Protein AF-A0A925CIR2-F1 (afdb_monomer)

Solvent-accessible surface area (backbone atoms only — not comparable to full-atom values): 9873 Å² total; per-residue (Å²): 139,84,82,90,82,82,85,79,84,85,83,82,87,89,81,87,77,73,76,88,74,79,86,68,76,83,80,72,88,74,88,78,89,90,84,86,93,78,86,87,79,88,75,87,82,81,83,78,72,82,74,70,81,71,71,76,54,55,71,63,44,72,45,50,30,36,25,73,40,73,57,94,49,38,38,35,26,36,35,87,89,71,47,79,42,82,40,44,54,52,96,78,33,44,73,46,80,91,85,54,64,73,38,49,31,38,32,34,23,41,64,82,56,44,34,49,31,40,31,44,38,74,62,50,55,55,52,53,54,53,53,57,51,51,53,51,52,50,53,52,55,53,52,56,56,59,62,62,70,77,72,124

Nearest PDB structures (foldseek):
  4a2i-assembly1_V  TM=7.190E-01  e=9.402E-04  Salmonella enterica subsp. enterica serovar Typhimurium
  2rcn-assembly1_A  TM=7.190E-01  e=4.151E-03  Salmonella enterica subsp. enterica serovar Typhimurium str. LT2
  8rw1-assembly1_i  TM=5.717E-01  e=2.864E-03  Saccharomyces cerevisiae S288C
  8pj6-assembly1_q  TM=4.359E-01  e=6.017E-03  Homo sapiens
  7zag-assembly1_6  TM=5.089E-01  e=2.074E-02  Pyrococcus abyssi GE5

Secondary structure (DSSP, 8-state):
----------------------------------------------------------TT-EEEEEEEEEETTEEEEEETTS-EEEEE--TT-EEES---TT-EEEEEE-TT-BEEEEEEHHHHHHHHHHHHHHHHHHHHHHHHHHHTTS--

Foldseek 3Di:
DDDDDDDDDDDDDDDPPPDDDPPPDPPPDDDDDDDDDDDDDDDDDDPPPPPPVPPQPAAWDKFKFFFQADDPQWTFGQGPVRDTDIAGEDPQEAEDDDDGGGFIKIFTAGSVSHTNYIYGPVVVVVVVVVVVVVVVVVVVVVVVVVVVVVPD

pLDDT: mean 70.32, std 19.87, range [36.19, 96.25]

Mean predicted aligned error: 19.36 Å

Radius of gyration: 30.4 Å; Cα contacts (8 Å, |Δi|>4): 156; chains: 1; bounding box: 87×79×52 Å

Sequence (152 aa):
MVPISKIVGLMSCGLLLWLDLSHTTVNAAQASHPASPADPAERKGGQVGAHGAREKLKVGHRIEGEVLRVDGKEYFVMGKDGQEILLHSDPTTRKVGSISQGDRIVATVNDQNHMRSIRLADMADMSDRQNEQIDRAMEFAIETRKTGAMGQ

Structure (mmCIF, N/CA/C/O backbone):
data_AF-A0A925CIR2-F1
#
_entry.id   AF-A0A925CIR2-F1
#
loop_
_atom_site.group_PDB
_atom_site.id
_atom_site.type_symbol
_atom_site.label_atom_id
_atom_site.label_alt_id
_atom_site.label_comp_id
_atom_site.label_asym_id
_atom_site.label_entity_id
_atom_site.label_seq_id
_atom_site.pdbx_PDB_ins_code
_atom_site.Cartn_x
_atom_site.Cartn_y
_atom_site.Cartn_z
_atom_site.occupancy
_atom_site.B_iso_or_equiv
_atom_site.auth_seq_id
_atom_site.auth_comp_id
_atom_site.auth_asym_id
_atom_site.auth_atom_id
_atom_site.pdbx_PDB_model_num
ATOM 1 N N . MET A 1 1 ? -35.790 -8.854 38.846 1.00 44.78 1 MET A N 1
ATOM 2 C CA . MET A 1 1 ? -34.452 -8.752 39.470 1.00 44.78 1 MET A CA 1
ATOM 3 C C . MET A 1 1 ? -33.517 -8.149 38.436 1.00 44.78 1 MET A C 1
ATOM 5 O O . MET A 1 1 ? -33.444 -8.680 37.339 1.00 44.78 1 MET A O 1
ATOM 9 N N . VAL A 1 2 ? -32.922 -6.997 38.744 1.00 44.44 2 VAL A N 1
ATOM 10 C CA . VAL A 1 2 ? -31.935 -6.283 37.907 1.00 44.44 2 VAL A CA 1
ATOM 11 C C . VAL A 1 2 ? -30.537 -6.526 38.492 1.00 44.44 2 VAL A C 1
ATOM 13 O O . VAL A 1 2 ? -30.447 -6.878 39.670 1.00 44.44 2 VAL A O 1
ATOM 16 N N . PRO A 1 3 ? -29.466 -6.350 37.702 1.00 58.75 3 PRO A N 1
ATOM 17 C CA . PRO A 1 3 ? -28.685 -5.103 37.821 1.00 58.75 3 PRO A CA 1
ATOM 18 C C . PRO A 1 3 ? -28.282 -4.570 36.426 1.00 58.75 3 PRO A C 1
ATOM 20 O O . PRO A 1 3 ? -27.868 -5.328 35.563 1.00 58.75 3 PRO A O 1
ATOM 23 N N . ILE A 1 4 ? -28.576 -3.330 36.022 1.00 57.41 4 ILE A N 1
ATOM 24 C CA . ILE A 1 4 ? -27.889 -2.059 36.327 1.00 57.41 4 ILE A CA 1
ATOM 25 C C . ILE A 1 4 ? -26.387 -2.223 36.600 1.00 57.41 4 ILE A C 1
ATOM 27 O O . ILE A 1 4 ? -25.982 -2.339 37.751 1.00 57.41 4 ILE A O 1
ATOM 31 N N . SER A 1 5 ? -25.574 -2.093 35.547 1.00 51.00 5 SER A N 1
ATOM 32 C CA . SER A 1 5 ? -24.198 -1.597 35.662 1.00 51.00 5 SER A CA 1
ATOM 33 C C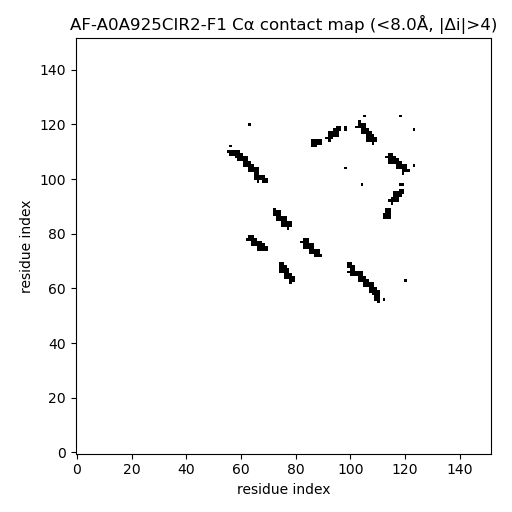 . SER A 1 5 ? -24.085 -0.250 34.955 1.00 51.00 5 SER A C 1
ATOM 35 O O . SER A 1 5 ? -24.225 -0.133 33.740 1.00 51.00 5 SER A O 1
ATOM 37 N N . LYS A 1 6 ? -23.875 0.773 35.783 1.00 45.81 6 LYS A N 1
ATOM 38 C CA . LYS A 1 6 ? -23.496 2.143 35.445 1.00 45.81 6 LYS A CA 1
ATOM 39 C C . LYS A 1 6 ? -22.028 2.146 35.010 1.00 45.81 6 LYS A C 1
ATOM 41 O O . LYS A 1 6 ? -21.188 1.694 35.782 1.00 45.81 6 LYS A O 1
ATOM 46 N N . ILE A 1 7 ? -21.705 2.722 33.854 1.00 59.75 7 ILE A N 1
ATOM 47 C CA . ILE A 1 7 ? -20.344 3.201 33.584 1.00 59.75 7 ILE A CA 1
ATOM 48 C C . ILE A 1 7 ? -20.374 4.715 33.759 1.00 59.75 7 ILE A C 1
ATOM 50 O O . ILE A 1 7 ? -20.953 5.459 32.972 1.00 59.75 7 ILE A O 1
ATOM 54 N N . VAL A 1 8 ? -19.817 5.122 34.893 1.00 56.75 8 VAL A N 1
ATOM 55 C CA . VAL A 1 8 ? -19.512 6.494 35.274 1.00 56.75 8 VAL A CA 1
ATOM 56 C C . VAL A 1 8 ? -18.205 6.892 34.594 1.00 56.75 8 VAL A C 1
ATOM 58 O O . VAL A 1 8 ? -17.203 6.212 34.766 1.00 56.75 8 VAL A O 1
ATOM 61 N N . GLY A 1 9 ? -18.250 8.017 33.877 1.00 53.59 9 GLY A N 1
ATOM 62 C CA . GLY A 1 9 ? -17.197 9.032 33.833 1.00 53.59 9 GLY A CA 1
ATOM 63 C C . GLY A 1 9 ? -15.875 8.677 33.155 1.00 53.59 9 GLY A C 1
ATOM 64 O O . GLY A 1 9 ? -15.031 8.021 33.750 1.00 53.59 9 GLY A O 1
ATOM 65 N N . LEU A 1 10 ? -15.622 9.293 31.997 1.00 55.84 10 LEU A N 1
ATOM 66 C CA . LEU A 1 10 ? -14.266 9.660 31.590 1.00 55.84 10 LEU A CA 1
ATOM 67 C C . LEU A 1 10 ? -14.275 10.969 30.786 1.00 55.84 10 LEU A C 1
ATOM 69 O O . LEU A 1 10 ? -14.810 11.055 29.688 1.00 55.84 10 LEU A O 1
ATOM 73 N N . MET A 1 11 ? -13.640 11.960 31.413 1.00 55.81 11 MET A N 1
ATOM 74 C CA . MET A 1 11 ? -12.827 13.023 30.817 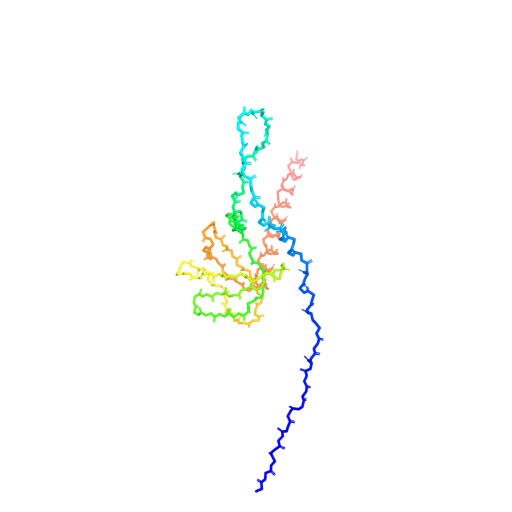1.00 55.81 11 MET A CA 1
ATOM 75 C C . MET A 1 11 ? -13.511 14.101 29.973 1.00 55.81 11 MET A C 1
ATOM 77 O O . MET A 1 11 ? -13.376 14.201 28.759 1.00 55.81 11 MET A O 1
ATOM 81 N N . SER A 1 12 ? -14.140 15.008 30.720 1.00 58.19 12 SER A N 1
ATOM 82 C CA . SER A 1 12 ? -14.179 16.439 30.423 1.00 58.19 12 SER A CA 1
ATOM 83 C C . SER A 1 12 ? -12.769 17.055 30.389 1.00 58.19 12 SER A C 1
ATOM 85 O O . SER A 1 12 ? -11.912 16.679 31.182 1.00 58.19 12 SER A O 1
ATOM 87 N N . CYS A 1 13 ? -12.634 18.108 29.577 1.00 51.97 13 CYS A N 1
ATOM 88 C CA . CYS A 1 13 ? -11.611 19.162 29.590 1.00 51.97 13 CYS A CA 1
ATOM 89 C C . CYS A 1 13 ? -10.209 18.858 29.043 1.00 51.97 13 CYS A C 1
ATOM 91 O O . CYS A 1 13 ? -9.346 18.324 29.731 1.00 51.97 13 CYS A O 1
ATOM 93 N N . GLY A 1 14 ? -9.937 19.454 27.878 1.00 56.97 14 GLY A N 1
ATOM 94 C CA . GLY A 1 14 ? -8.632 20.051 27.606 1.00 56.97 14 GLY A CA 1
ATOM 95 C C . GLY A 1 14 ? -8.233 20.022 26.141 1.00 56.97 14 GLY A C 1
ATOM 96 O O . GLY A 1 14 ? -7.484 19.134 25.777 1.00 56.97 14 GLY A O 1
ATOM 97 N N . LEU A 1 15 ? -8.723 20.980 25.337 1.00 54.19 15 LEU A N 1
ATOM 98 C CA . LEU A 1 15 ? -8.030 21.613 24.190 1.00 54.19 15 LEU A CA 1
ATOM 99 C C . LEU A 1 15 ? -9.004 22.512 23.391 1.00 54.19 15 LEU A C 1
ATOM 101 O O . LEU A 1 15 ? -9.196 22.355 22.192 1.00 54.19 15 LEU A O 1
ATOM 105 N N . LEU A 1 16 ? -9.605 23.509 24.053 1.00 54.53 16 LEU A N 1
ATOM 106 C CA . LEU A 1 16 ? -10.102 24.714 23.369 1.00 54.53 16 LEU A CA 1
ATOM 107 C C . LEU A 1 16 ? -9.009 25.792 23.397 1.00 54.53 16 LEU A C 1
ATOM 109 O O . LEU A 1 16 ? -9.219 26.909 23.850 1.00 54.53 16 LEU A O 1
ATOM 113 N N . LEU A 1 17 ? -7.821 25.437 22.904 1.00 55.72 17 LEU A N 1
ATOM 114 C CA . LEU A 1 17 ? -6.856 26.410 22.391 1.00 55.72 17 LEU A CA 1
ATOM 115 C C . LEU A 1 17 ? -7.126 26.589 20.894 1.00 55.72 17 LEU A C 1
ATOM 117 O O . LEU A 1 17 ? -6.258 26.377 20.052 1.00 55.72 17 LEU A O 1
ATOM 121 N N . TRP A 1 18 ? -8.369 26.942 20.562 1.00 44.41 18 TRP A N 1
ATOM 122 C CA . TRP A 1 18 ? -8.634 27.600 19.292 1.00 44.41 18 TRP A CA 1
ATOM 123 C C . TRP A 1 18 ? -8.056 28.996 19.444 1.00 44.41 18 TRP A C 1
ATOM 125 O O . TRP A 1 18 ? -8.622 29.844 20.131 1.00 44.41 18 TRP A O 1
ATOM 135 N N . LEU A 1 19 ? -6.856 29.167 18.895 1.00 51.97 19 LEU A N 1
ATOM 136 C CA . LEU A 1 19 ? -6.202 30.452 18.804 1.00 51.97 19 LEU A CA 1
ATOM 137 C C . LEU A 1 19 ? -7.134 31.438 18.099 1.00 51.97 19 LEU A C 1
ATOM 139 O O . LEU A 1 19 ? -7.393 31.361 16.899 1.00 51.97 19 LEU A O 1
ATOM 143 N N . ASP A 1 20 ? -7.614 32.360 18.917 1.00 54.09 20 ASP A N 1
ATOM 144 C CA . ASP A 1 20 ? -7.799 33.768 18.629 1.00 54.09 20 ASP A CA 1
ATOM 145 C C . ASP A 1 20 ? -6.711 34.279 17.664 1.00 54.09 20 ASP A C 1
ATOM 147 O O . ASP A 1 20 ? -5.578 34.556 18.052 1.00 54.09 20 ASP A O 1
ATOM 151 N N . LEU A 1 21 ? -7.038 34.331 16.370 1.00 56.41 21 LEU A N 1
ATOM 152 C CA . LEU A 1 21 ? -6.379 35.208 15.401 1.00 56.41 21 LEU A CA 1
ATOM 153 C C . LEU A 1 21 ? -7.312 35.507 14.221 1.00 56.41 21 LEU A C 1
ATOM 155 O O . LEU A 1 21 ? -6.965 35.333 13.056 1.00 56.41 21 LEU A O 1
ATOM 159 N N . SER A 1 22 ? -8.524 35.975 14.518 1.00 50.31 22 SER A N 1
ATOM 160 C CA . SER A 1 22 ? -9.322 36.709 13.532 1.00 50.31 22 SER A CA 1
ATOM 161 C C . SER A 1 22 ? -9.122 38.199 13.768 1.00 50.31 22 SER A C 1
ATOM 163 O O . SER A 1 22 ? -9.970 38.882 14.332 1.00 50.31 22 SER A O 1
ATOM 165 N N . HIS A 1 23 ? -7.982 38.717 13.309 1.00 50.03 23 HIS A N 1
ATOM 166 C CA . HIS A 1 23 ? -7.856 40.137 12.999 1.00 50.03 23 HIS A CA 1
ATOM 167 C C . HIS A 1 23 ? -8.720 40.428 11.762 1.00 50.03 23 HIS A C 1
ATOM 169 O O . HIS A 1 23 ? -8.225 40.575 10.645 1.00 50.03 23 HIS A O 1
ATOM 175 N N . THR A 1 24 ? -10.039 40.464 11.945 1.00 45.16 24 THR A N 1
ATOM 176 C CA . THR A 1 24 ? -10.930 41.147 11.013 1.00 45.16 24 THR A CA 1
ATOM 177 C C . THR A 1 24 ? -10.991 42.589 11.465 1.00 45.16 24 THR A C 1
ATOM 179 O O . THR A 1 24 ? -11.612 42.931 12.471 1.00 45.16 24 THR A O 1
ATOM 182 N N . THR A 1 25 ? -10.265 43.413 10.726 1.00 49.28 25 THR A N 1
ATOM 183 C CA . THR A 1 25 ? -10.336 44.863 10.754 1.00 49.28 25 THR A CA 1
ATOM 184 C C . THR A 1 25 ? -11.786 45.330 10.853 1.00 49.28 25 THR A C 1
ATOM 186 O O . THR A 1 25 ? -12.650 44.953 10.060 1.00 49.28 25 THR A O 1
ATOM 189 N N . VAL A 1 26 ? -12.036 46.177 11.846 1.00 47.56 26 VAL A N 1
ATOM 190 C CA . VAL A 1 26 ? -13.242 46.990 11.965 1.00 47.56 26 VAL A CA 1
ATOM 191 C C . VAL A 1 26 ? -13.366 47.871 10.720 1.00 47.56 26 VAL A C 1
ATOM 193 O O . VAL A 1 26 ? -12.776 48.943 10.635 1.00 47.56 26 VAL A O 1
ATOM 196 N N . ASN A 1 27 ? -14.116 47.414 9.718 1.00 51.28 27 ASN A N 1
ATOM 197 C CA . ASN A 1 27 ? -14.552 48.277 8.628 1.00 51.28 27 ASN A CA 1
ATOM 198 C C . ASN A 1 27 ? -15.735 49.105 9.141 1.00 51.28 27 ASN A C 1
ATOM 200 O O 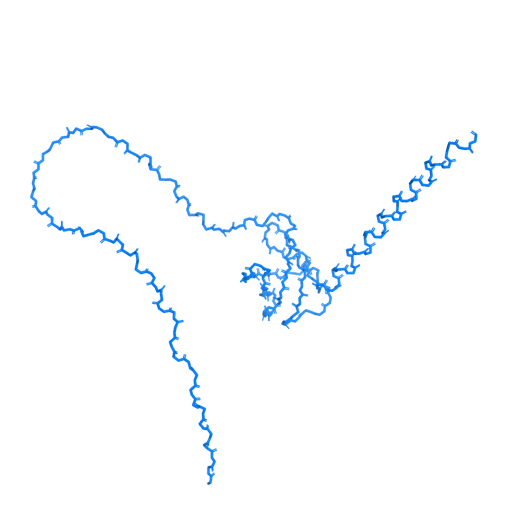. ASN A 1 27 ? -16.899 48.734 8.983 1.00 51.28 27 ASN A O 1
ATOM 204 N N . ALA A 1 28 ? -15.417 50.186 9.853 1.00 50.03 28 ALA A N 1
ATOM 205 C CA . ALA A 1 28 ? -16.387 51.197 10.221 1.00 50.03 28 ALA A CA 1
ATOM 206 C C . ALA A 1 28 ? -16.826 51.921 8.946 1.00 50.03 28 ALA A C 1
ATOM 208 O O . ALA A 1 28 ? -16.030 52.575 8.274 1.00 50.03 28 ALA A O 1
ATOM 209 N N . ALA A 1 29 ? -18.110 51.786 8.629 1.00 48.25 29 ALA A N 1
ATOM 210 C CA . ALA A 1 29 ? -18.790 52.595 7.640 1.00 48.25 29 ALA A CA 1
ATOM 211 C C . ALA A 1 29 ? -18.521 54.084 7.913 1.00 48.25 29 ALA A C 1
ATOM 213 O O . ALA A 1 29 ? -19.042 54.655 8.870 1.00 48.25 29 ALA A O 1
ATOM 214 N N . GLN A 1 30 ? -17.723 54.715 7.055 1.00 42.19 30 GLN A N 1
ATOM 215 C CA . GLN A 1 30 ? -17.645 56.164 6.956 1.00 42.19 30 GLN A CA 1
ATOM 216 C C . GLN A 1 30 ? -18.262 56.591 5.631 1.00 42.19 30 GLN A C 1
ATOM 218 O O . GLN A 1 30 ? -17.688 56.450 4.554 1.00 42.19 30 GLN A O 1
ATOM 223 N N . ALA A 1 31 ? -19.478 57.116 5.740 1.00 43.19 31 ALA A N 1
ATOM 224 C CA . ALA A 1 31 ? -20.049 58.001 4.749 1.00 43.19 31 ALA A CA 1
ATOM 225 C C . ALA A 1 31 ? -19.238 59.308 4.723 1.00 43.19 31 ALA A C 1
ATOM 227 O O . ALA A 1 31 ? -19.015 59.887 5.788 1.00 43.19 31 ALA A O 1
ATOM 228 N N . SER A 1 32 ? -18.836 59.769 3.528 1.00 39.59 32 SER A N 1
ATOM 229 C CA . SER A 1 32 ? -19.006 61.148 3.008 1.00 39.59 32 SER A CA 1
ATOM 230 C C . SER A 1 32 ? -17.944 61.532 1.954 1.00 39.59 32 SER A C 1
ATOM 232 O O . SER A 1 32 ? -16.869 61.966 2.334 1.00 39.59 32 SER A O 1
ATOM 234 N N . HIS A 1 33 ? -18.304 61.433 0.660 1.00 36.19 33 HIS A N 1
ATOM 235 C CA . HIS A 1 33 ? -18.032 62.363 -0.474 1.00 36.19 33 HIS A CA 1
ATOM 236 C C . HIS A 1 33 ? -16.575 62.894 -0.754 1.00 36.19 33 HIS A C 1
ATOM 238 O O . HIS A 1 33 ? -15.643 62.551 -0.046 1.00 36.19 33 HIS A O 1
ATOM 244 N N . PRO A 1 34 ? -16.289 63.594 -1.885 1.00 55.62 34 PRO A N 1
ATOM 245 C CA . PRO A 1 34 ? -15.531 63.038 -3.020 1.00 55.62 34 PRO A CA 1
ATOM 246 C C . PRO A 1 34 ? -14.241 63.839 -3.351 1.00 55.62 34 PRO A C 1
ATOM 248 O O . PRO A 1 34 ? -14.092 64.957 -2.877 1.00 55.62 34 PRO A O 1
ATOM 251 N N . ALA A 1 35 ? -13.340 63.315 -4.202 1.00 36.22 35 ALA A N 1
ATOM 252 C CA . ALA A 1 35 ? -12.621 64.063 -5.264 1.00 36.22 35 ALA A CA 1
ATOM 253 C C . ALA A 1 35 ? -11.297 63.406 -5.720 1.00 36.22 35 ALA A C 1
ATOM 255 O O . ALA A 1 35 ? -10.376 63.232 -4.936 1.00 36.22 35 ALA A O 1
ATOM 256 N N . SER A 1 36 ? -11.217 63.229 -7.043 1.00 38.72 36 SER A N 1
ATOM 257 C CA . SER A 1 36 ? -10.063 63.423 -7.943 1.00 38.72 36 SER A CA 1
A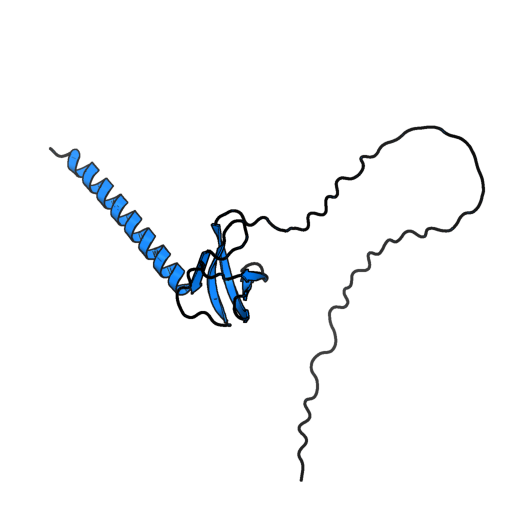TOM 258 C C . SER A 1 36 ? -8.811 62.518 -7.894 1.00 38.72 36 SER A C 1
ATOM 260 O O . SER A 1 36 ? -8.413 62.052 -6.832 1.00 38.72 36 SER A O 1
ATOM 262 N N . PRO A 1 37 ? -8.165 62.276 -9.064 1.00 58.91 37 PRO A N 1
ATOM 263 C CA . PRO A 1 37 ? -7.206 61.196 -9.276 1.00 58.91 37 PRO A CA 1
ATOM 264 C C . PRO A 1 37 ? -5.743 61.662 -9.197 1.00 58.91 37 PRO A C 1
ATOM 266 O O . PRO A 1 37 ? -5.387 62.701 -9.751 1.00 58.91 37 PRO A O 1
ATOM 269 N N . ALA A 1 38 ? -4.882 60.846 -8.589 1.00 39.28 38 ALA A N 1
ATOM 270 C CA . ALA A 1 38 ? -3.441 60.840 -8.836 1.00 39.28 38 ALA A CA 1
ATOM 271 C C . ALA A 1 38 ? -2.833 59.501 -8.374 1.00 39.28 38 ALA A C 1
ATOM 273 O O . ALA A 1 38 ? -2.959 59.120 -7.212 1.00 39.28 38 ALA A O 1
ATOM 274 N N . ASP A 1 39 ? -2.204 58.801 -9.319 1.00 43.53 39 ASP A N 1
ATOM 275 C CA . ASP A 1 39 ? -1.174 57.757 -9.161 1.00 43.53 39 ASP A CA 1
ATOM 276 C C . ASP A 1 39 ? -0.065 58.138 -8.147 1.00 43.53 39 ASP A C 1
ATOM 278 O O . ASP A 1 39 ? 0.023 59.312 -7.778 1.00 43.53 39 ASP A O 1
ATOM 282 N N . PRO A 1 40 ? 0.921 57.270 -7.811 1.00 59.53 40 PRO A N 1
ATOM 283 C CA . PRO A 1 40 ? 1.056 55.811 -7.988 1.00 59.53 40 PRO A CA 1
ATOM 284 C C . PRO A 1 40 ? 1.592 55.111 -6.710 1.00 59.53 40 PRO A C 1
ATOM 286 O O . PRO A 1 40 ? 2.299 55.723 -5.918 1.00 59.53 40 PRO A O 1
ATOM 289 N N . ALA A 1 41 ? 1.386 53.801 -6.539 1.00 40.62 41 ALA A N 1
ATOM 290 C CA . ALA A 1 41 ? 2.373 52.931 -5.873 1.00 40.62 41 ALA A CA 1
ATOM 291 C C . ALA A 1 41 ? 1.936 51.465 -5.888 1.00 40.62 41 ALA A C 1
ATOM 293 O O . ALA A 1 41 ? 0.840 51.118 -5.464 1.00 40.62 41 ALA A O 1
ATOM 294 N N . GLU A 1 42 ? 2.862 50.628 -6.351 1.00 44.44 42 GLU A N 1
ATOM 295 C CA . GLU A 1 42 ? 3.171 49.296 -5.837 1.00 44.44 42 GLU A CA 1
ATOM 296 C C . GLU A 1 42 ? 2.055 48.509 -5.118 1.00 44.44 42 GLU A C 1
ATOM 298 O O . GLU A 1 42 ? 1.678 48.800 -3.987 1.00 44.44 42 GLU A O 1
ATOM 303 N N . ARG A 1 43 ? 1.730 47.331 -5.653 1.00 45.62 43 ARG A N 1
ATOM 304 C CA . ARG A 1 43 ? 2.286 46.066 -5.134 1.00 45.62 43 ARG A CA 1
ATOM 305 C C . ARG A 1 43 ? 1.666 44.886 -5.877 1.00 45.62 43 ARG A C 1
ATOM 307 O O . ARG A 1 43 ? 0.516 44.526 -5.675 1.00 45.62 43 ARG A O 1
ATOM 314 N N . LYS A 1 44 ? 2.495 44.272 -6.723 1.00 51.38 44 LYS A N 1
ATOM 315 C CA . LYS A 1 44 ? 2.701 42.819 -6.837 1.00 51.38 44 LYS A CA 1
ATOM 316 C C . LYS A 1 44 ? 1.482 41.954 -6.447 1.00 51.38 44 LYS A C 1
ATOM 318 O O . LYS A 1 44 ? 1.503 41.276 -5.423 1.00 51.38 44 LYS A O 1
ATOM 323 N N . GLY A 1 45 ? 0.449 41.948 -7.294 1.00 38.16 45 GLY A N 1
ATOM 324 C CA . GLY A 1 45 ? -0.592 40.915 -7.277 1.00 38.16 45 GLY A CA 1
ATOM 325 C C . GLY A 1 45 ? 0.071 39.558 -7.522 1.00 38.16 45 GLY A C 1
ATOM 326 O O . GLY A 1 45 ? 0.813 39.378 -8.481 1.00 38.16 45 GLY A O 1
ATOM 327 N N . GLY A 1 46 ? -0.012 38.637 -6.571 1.00 46.34 46 GLY A N 1
ATOM 328 C CA . GLY A 1 46 ? -1.135 37.710 -6.548 1.00 46.34 46 GLY A CA 1
ATOM 329 C C . GLY A 1 46 ? -0.782 36.407 -7.267 1.00 46.34 46 GLY A C 1
ATOM 330 O O . GLY A 1 46 ? -1.464 36.011 -8.199 1.00 46.34 46 GLY A O 1
ATOM 331 N N . GLN A 1 47 ? 0.289 35.739 -6.833 1.00 51.12 47 GLN A N 1
ATOM 332 C CA . GLN A 1 47 ? 0.474 34.308 -7.075 1.00 51.12 47 GLN A CA 1
ATOM 333 C C . GLN A 1 47 ? 0.428 33.604 -5.723 1.00 51.12 47 GLN A C 1
ATOM 335 O O . GLN A 1 47 ? 1.447 33.225 -5.160 1.00 51.12 47 GLN A O 1
ATOM 340 N N . VAL A 1 48 ? -0.776 33.469 -5.182 1.00 42.09 48 VAL A N 1
ATOM 341 C CA . VAL A 1 48 ? -1.081 32.398 -4.232 1.00 42.09 48 VAL A CA 1
ATOM 342 C C . VAL A 1 48 ? -1.915 31.402 -5.014 1.00 42.09 48 VAL A C 1
ATOM 344 O O . VAL A 1 48 ? -3.132 31.314 -4.891 1.00 42.09 48 VAL A O 1
ATOM 347 N N . GLY A 1 49 ? -1.227 30.687 -5.909 1.00 39.66 49 GLY A N 1
ATOM 348 C CA . GLY A 1 49 ? -1.700 29.375 -6.298 1.00 39.66 49 GLY A CA 1
ATOM 349 C C . GLY A 1 49 ? -1.806 28.583 -5.007 1.00 39.66 49 GLY A C 1
ATOM 350 O O . GLY A 1 49 ? -0.816 28.439 -4.289 1.00 39.66 49 GLY A O 1
ATOM 351 N N . ALA A 1 50 ? -3.022 28.159 -4.682 1.00 42.03 50 ALA A N 1
ATOM 352 C CA . ALA A 1 50 ? -3.273 27.194 -3.639 1.00 42.03 50 ALA A CA 1
ATOM 353 C C . ALA A 1 50 ? -2.441 25.946 -3.959 1.00 42.03 50 ALA A C 1
ATOM 355 O O . ALA A 1 50 ? -2.869 25.058 -4.694 1.00 42.03 50 ALA A O 1
ATOM 356 N N . HIS A 1 51 ? -1.230 25.893 -3.408 1.00 38.94 51 HIS A N 1
ATOM 357 C CA . HIS A 1 51 ? -0.527 24.655 -3.146 1.00 38.94 51 HIS A CA 1
ATOM 358 C C . HIS A 1 51 ? -1.338 23.939 -2.065 1.00 38.94 51 HIS A C 1
ATOM 360 O O . HIS A 1 51 ? -0.956 23.878 -0.901 1.00 38.94 51 HIS A O 1
ATOM 366 N N . GLY A 1 52 ? -2.485 23.380 -2.464 1.00 40.69 52 GLY A N 1
ATOM 367 C CA . GLY A 1 52 ? -2.882 22.109 -1.899 1.00 40.69 52 GLY A CA 1
ATOM 368 C C . GLY A 1 52 ? -1.664 21.224 -2.093 1.00 40.69 52 GLY A C 1
ATOM 369 O O . GLY A 1 52 ? -1.267 20.967 -3.232 1.00 40.69 52 GLY A O 1
ATOM 370 N N . ALA A 1 53 ? -0.998 20.887 -0.994 1.00 46.34 53 ALA A N 1
ATOM 371 C CA . ALA A 1 53 ? 0.127 19.976 -0.974 1.00 46.34 53 ALA A CA 1
ATOM 372 C C . ALA A 1 53 ? -0.390 18.579 -1.335 1.00 46.34 53 ALA A C 1
ATOM 374 O O . ALA A 1 53 ? -0.425 17.660 -0.530 1.00 46.34 53 ALA A O 1
ATOM 375 N N . ARG A 1 54 ? -0.804 18.408 -2.589 1.00 52.09 54 ARG A N 1
ATOM 376 C CA . ARG A 1 54 ? -0.676 17.141 -3.273 1.00 52.09 54 ARG A CA 1
ATOM 377 C C . ARG A 1 54 ? 0.813 17.036 -3.539 1.00 52.09 54 ARG A C 1
ATOM 379 O O . ARG A 1 54 ? 1.285 17.421 -4.610 1.00 52.09 54 ARG A O 1
ATOM 386 N N . GLU A 1 55 ? 1.557 16.637 -2.506 1.00 50.72 55 GLU A N 1
ATOM 387 C CA . GLU A 1 55 ? 2.925 16.179 -2.676 1.00 50.72 55 GLU A CA 1
ATOM 388 C C . GLU A 1 55 ? 2.878 15.189 -3.833 1.00 50.72 55 GLU A C 1
ATOM 390 O O . GLU A 1 55 ? 2.218 14.149 -3.779 1.00 50.72 55 GLU A O 1
ATOM 395 N N . LYS A 1 56 ? 3.467 15.593 -4.958 1.00 44.72 56 LYS A N 1
ATOM 396 C CA . LYS A 1 56 ? 3.705 14.696 -6.073 1.00 44.72 56 LYS A CA 1
ATOM 397 C C . LYS A 1 56 ? 4.671 13.645 -5.538 1.00 44.72 56 LYS A C 1
ATOM 399 O O . LYS A 1 56 ? 5.879 13.876 -5.564 1.00 44.72 56 LYS A O 1
ATOM 404 N N . LEU A 1 57 ? 4.138 12.529 -5.038 1.00 53.97 57 LEU A N 1
ATOM 405 C CA . LEU A 1 57 ? 4.909 11.312 -4.826 1.00 53.97 57 LEU A CA 1
ATOM 406 C C . LEU A 1 57 ? 5.596 11.008 -6.160 1.00 53.97 57 LEU A C 1
ATOM 408 O O . LEU A 1 57 ? 4.942 10.716 -7.161 1.00 53.97 57 LEU A O 1
ATOM 412 N N . LYS A 1 58 ? 6.917 11.185 -6.200 1.00 48.03 58 LYS A N 1
ATOM 413 C CA . LYS A 1 58 ? 7.730 10.872 -7.381 1.00 48.03 58 LYS A CA 1
ATOM 414 C C . LYS A 1 58 ? 7.646 9.363 -7.651 1.00 48.03 58 LYS A C 1
ATOM 416 O O . LYS A 1 58 ? 7.544 8.589 -6.701 1.00 48.03 58 LYS A O 1
ATOM 421 N N . VAL A 1 59 ? 7.744 8.942 -8.910 1.00 42.44 59 VAL A N 1
ATOM 422 C CA . VAL A 1 59 ? 7.869 7.544 -9.362 1.00 42.44 59 VAL A CA 1
ATOM 423 C C . VAL A 1 59 ? 8.587 6.681 -8.311 1.00 42.44 59 VAL A C 1
ATOM 425 O O . VAL A 1 59 ? 9.730 6.972 -7.955 1.00 42.44 59 VAL A O 1
ATOM 428 N N . GLY A 1 60 ? 7.952 5.616 -7.812 1.00 55.19 60 GLY A N 1
ATOM 429 C CA . GLY A 1 60 ? 8.628 4.622 -6.969 1.00 55.19 60 GLY A CA 1
ATOM 430 C C . GLY A 1 60 ? 8.713 4.952 -5.478 1.00 55.19 60 GLY A C 1
ATOM 431 O O . GLY A 1 60 ? 9.578 4.408 -4.793 1.00 55.19 60 GLY A O 1
ATOM 432 N N . HIS A 1 61 ? 7.827 5.800 -4.949 1.00 76.75 61 HIS A N 1
ATOM 433 C CA . HIS A 1 61 ? 7.749 6.018 -3.504 1.00 76.75 61 HIS A CA 1
ATOM 434 C C . HIS A 1 61 ? 7.418 4.707 -2.779 1.00 76.75 61 HIS A C 1
ATOM 436 O O . HIS A 1 61 ? 6.363 4.092 -2.970 1.00 76.75 61 HIS A O 1
ATOM 442 N N . ARG A 1 62 ? 8.375 4.265 -1.958 1.00 87.31 62 ARG A N 1
ATOM 443 C CA . ARG A 1 62 ? 8.203 3.185 -0.992 1.00 87.31 62 ARG A CA 1
ATOM 444 C C . ARG A 1 62 ? 7.493 3.777 0.219 1.00 87.31 62 ARG A C 1
ATOM 446 O O . ARG A 1 62 ? 8.041 4.637 0.899 1.00 87.31 62 ARG A O 1
ATOM 453 N N . ILE A 1 63 ? 6.279 3.316 0.461 1.00 89.00 63 ILE A N 1
ATOM 454 C CA . ILE A 1 63 ? 5.457 3.703 1.598 1.00 89.00 63 ILE A CA 1
ATOM 455 C C . ILE A 1 63 ? 5.583 2.592 2.625 1.00 89.00 63 ILE A C 1
ATOM 457 O O . ILE A 1 63 ? 5.380 1.422 2.306 1.00 89.00 63 ILE A O 1
ATOM 461 N N . GLU A 1 64 ? 5.945 2.949 3.846 1.00 92.44 64 GLU A N 1
ATOM 462 C CA . GLU A 1 64 ? 6.024 2.017 4.962 1.00 92.44 64 GLU A CA 1
ATOM 463 C C . GLU A 1 64 ? 5.162 2.542 6.098 1.00 92.44 64 GLU A C 1
ATOM 465 O O . GLU A 1 64 ? 5.224 3.728 6.429 1.00 92.44 64 GLU A O 1
ATOM 470 N N . GLY A 1 65 ? 4.360 1.659 6.678 1.00 93.94 65 GLY A N 1
ATOM 471 C CA . GLY A 1 65 ? 3.385 2.056 7.676 1.00 93.94 65 GLY A CA 1
ATOM 472 C C . GLY A 1 65 ? 2.573 0.893 8.216 1.00 93.94 65 GLY A C 1
ATOM 473 O O . GLY A 1 65 ? 2.772 -0.256 7.818 1.00 93.94 65 GLY A O 1
ATOM 474 N N . GLU A 1 66 ? 1.666 1.205 9.131 1.00 96.25 66 GLU A N 1
ATOM 475 C CA . GLU A 1 66 ? 0.731 0.247 9.725 1.00 96.25 66 GLU A CA 1
ATOM 476 C C . GLU A 1 66 ? -0.633 0.336 9.042 1.00 96.25 66 GLU A C 1
ATOM 478 O O . GLU A 1 66 ? -1.145 1.4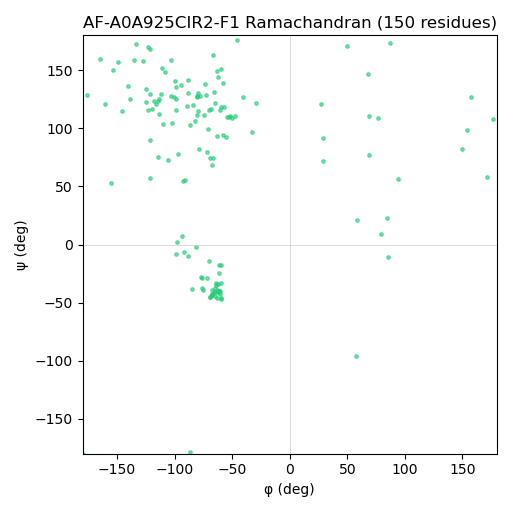30 8.803 1.00 96.25 66 GLU A O 1
ATOM 483 N N . VAL A 1 67 ? -1.241 -0.803 8.722 1.00 95.56 67 VAL A N 1
ATOM 484 C CA . VAL A 1 67 ? -2.578 -0.848 8.126 1.00 95.56 67 VAL A CA 1
ATOM 485 C C . VAL A 1 67 ? -3.626 -0.539 9.194 1.00 95.56 67 VAL A C 1
ATOM 487 O O . VAL A 1 67 ? -3.901 -1.351 10.072 1.00 95.56 67 VAL A O 1
ATOM 490 N N . LEU A 1 68 ? -4.275 0.615 9.082 1.00 96.25 68 LEU A N 1
ATOM 491 C CA . LEU A 1 68 ? -5.351 1.040 9.976 1.00 96.25 68 LEU A CA 1
ATOM 492 C C . LEU A 1 68 ? -6.657 0.308 9.698 1.00 96.25 68 LEU A C 1
ATOM 494 O O . LEU A 1 68 ? -7.393 -0.004 10.628 1.00 96.25 68 LEU A O 1
ATOM 498 N N . ARG A 1 69 ? -6.967 0.071 8.420 1.00 95.75 69 ARG A N 1
ATOM 499 C CA . ARG A 1 69 ? -8.135 -0.698 7.966 1.00 95.75 69 ARG A CA 1
ATOM 500 C C . ARG A 1 69 ? -7.991 -1.088 6.494 1.00 95.75 69 ARG A C 1
ATOM 502 O O . ARG A 1 69 ? -7.243 -0.458 5.742 1.00 95.75 69 ARG A O 1
ATOM 509 N N . VAL A 1 70 ? -8.751 -2.104 6.094 1.00 93.62 70 VAL A N 1
ATOM 510 C CA . VAL A 1 70 ? -8.863 -2.570 4.706 1.00 93.62 70 VAL A CA 1
ATOM 511 C C . VAL A 1 70 ? -10.334 -2.570 4.312 1.00 93.62 70 VAL A C 1
ATOM 513 O O . VAL A 1 70 ? -11.134 -3.243 4.958 1.00 93.62 70 VAL A O 1
ATOM 516 N N . ASP A 1 71 ? -10.673 -1.843 3.251 1.00 93.44 71 ASP A N 1
ATOM 517 C CA . ASP A 1 71 ? -12.022 -1.789 2.683 1.00 93.44 71 ASP A CA 1
ATOM 518 C C . ASP A 1 71 ? -11.974 -2.245 1.220 1.00 93.44 71 ASP A C 1
ATOM 520 O O . ASP A 1 71 ? -11.667 -1.490 0.297 1.00 93.44 71 ASP A O 1
ATOM 524 N N . GLY A 1 72 ? -12.147 -3.553 1.009 1.00 90.75 72 GLY A N 1
ATOM 525 C CA . GLY A 1 72 ? -12.060 -4.180 -0.309 1.00 90.75 72 GLY A CA 1
ATOM 526 C C . GLY A 1 72 ? -10.710 -3.957 -1.004 1.00 90.75 72 GLY A C 1
ATOM 527 O O . GLY A 1 72 ? -9.760 -4.718 -0.809 1.00 90.75 72 GLY A O 1
ATOM 528 N N . LYS A 1 73 ? -10.651 -2.936 -1.866 1.00 90.69 73 LYS A N 1
ATOM 529 C CA . LYS A 1 73 ? -9.461 -2.556 -2.648 1.00 90.69 73 LYS A CA 1
ATOM 530 C C . LYS A 1 73 ? -8.671 -1.402 -2.038 1.00 90.69 73 LYS A C 1
ATOM 532 O O . LYS A 1 73 ? -7.587 -1.096 -2.535 1.00 90.69 73 LYS A O 1
ATOM 537 N N . GLU A 1 74 ? -9.197 -0.774 -1.001 1.00 92.25 74 GLU A N 1
ATOM 538 C CA . GLU A 1 74 ? -8.639 0.412 -0.371 1.00 92.25 74 GLU A CA 1
ATOM 539 C C . GLU A 1 74 ? -7.934 0.033 0.933 1.00 92.25 74 GLU A C 1
ATOM 541 O O . GLU A 1 74 ? -8.495 -0.647 1.794 1.00 92.25 74 GLU A O 1
ATOM 546 N N . TYR A 1 75 ? -6.683 0.466 1.074 1.00 93.12 75 TYR A N 1
ATOM 547 C CA . TYR A 1 75 ? -5.869 0.268 2.270 1.00 93.12 75 TYR A CA 1
ATOM 548 C C . TYR A 1 75 ? -5.612 1.628 2.886 1.00 93.12 75 TYR A C 1
ATOM 550 O O . TYR A 1 75 ? -5.055 2.510 2.235 1.00 93.12 75 TYR A O 1
ATOM 558 N N . PHE A 1 76 ? -5.990 1.783 4.145 1.00 93.94 76 PHE A N 1
ATOM 559 C CA . PHE A 1 76 ? -5.696 2.983 4.913 1.00 93.94 76 PHE A CA 1
ATOM 560 C C . PHE A 1 76 ? -4.471 2.680 5.760 1.00 93.94 76 PHE A C 1
ATOM 562 O O . PHE A 1 76 ? -4.504 1.765 6.584 1.00 93.94 76 PHE A O 1
ATOM 569 N N . VAL A 1 77 ? -3.377 3.389 5.509 1.00 94.50 77 VAL A N 1
ATOM 570 C CA . VAL A 1 77 ? -2.070 3.108 6.104 1.00 94.50 77 VAL A CA 1
ATOM 571 C C . VAL A 1 77 ? -1.594 4.327 6.874 1.00 94.50 77 VAL A C 1
ATOM 573 O O . VAL A 1 77 ? -1.568 5.425 6.332 1.00 94.50 77 VAL A O 1
ATOM 576 N N . MET A 1 78 ? -1.182 4.137 8.121 1.00 95.19 78 MET A N 1
ATOM 577 C CA . MET A 1 78 ? -0.517 5.168 8.906 1.00 95.19 78 MET A CA 1
ATOM 578 C C . MET A 1 78 ? 0.956 5.237 8.511 1.00 95.19 78 MET A C 1
ATOM 580 O O . MET A 1 78 ? 1.710 4.296 8.775 1.00 95.19 78 MET A O 1
ATOM 584 N N . GLY A 1 79 ? 1.360 6.333 7.871 1.00 90.94 79 GLY A N 1
ATOM 585 C CA . GLY A 1 79 ? 2.753 6.608 7.531 1.00 90.94 79 GLY A CA 1
ATOM 586 C C . GLY A 1 79 ? 3.620 6.837 8.772 1.00 90.94 79 GLY A C 1
ATOM 587 O O . GLY A 1 79 ? 3.128 7.109 9.869 1.00 90.94 79 GLY A O 1
ATOM 588 N N . LYS A 1 80 ? 4.944 6.750 8.608 1.00 86.31 80 LYS A N 1
ATOM 589 C CA . LYS A 1 80 ? 5.913 7.007 9.697 1.00 86.31 80 LYS A CA 1
ATOM 590 C C . LYS A 1 80 ? 5.843 8.434 10.247 1.00 86.31 80 LYS A C 1
ATOM 592 O O . LYS A 1 80 ? 6.239 8.676 11.382 1.00 86.31 80 LYS A O 1
ATOM 597 N N . ASP A 1 81 ? 5.364 9.359 9.434 1.00 85.62 81 ASP A N 1
ATOM 598 C CA . ASP A 1 81 ? 5.126 10.765 9.740 1.00 85.62 81 ASP A CA 1
ATOM 599 C C . ASP A 1 81 ? 3.799 11.009 10.484 1.00 85.62 81 ASP A C 1
ATOM 601 O O . ASP A 1 81 ? 3.507 12.141 10.862 1.00 85.62 81 ASP A O 1
ATOM 605 N N . GLY A 1 82 ? 3.010 9.958 10.733 1.00 88.19 82 GLY A N 1
ATOM 606 C CA . GLY A 1 82 ? 1.728 10.046 11.433 1.00 88.19 82 GLY A CA 1
ATOM 607 C C . GLY A 1 82 ? 0.570 10.531 10.559 1.00 88.19 82 GLY A C 1
ATOM 608 O O . GLY A 1 82 ? -0.508 10.803 11.087 1.00 88.19 82 GLY A O 1
ATOM 609 N N . GLN A 1 83 ? 0.768 10.644 9.241 1.00 89.94 83 GLN A N 1
ATOM 610 C CA . GLN A 1 83 ? -0.306 10.927 8.290 1.00 89.94 83 GLN A CA 1
ATOM 611 C C . GLN A 1 83 ? -0.965 9.634 7.801 1.00 89.94 83 GLN A C 1
ATOM 613 O O . GLN A 1 83 ? -0.299 8.631 7.535 1.00 89.94 83 GLN A O 1
ATOM 618 N N . GLU A 1 84 ? -2.289 9.672 7.642 1.00 92.12 84 GLU A N 1
ATOM 619 C CA . GLU A 1 84 ? -3.038 8.595 6.997 1.00 92.12 84 GLU A CA 1
ATOM 620 C C . GLU A 1 84 ? -2.882 8.692 5.475 1.00 92.12 84 GLU A C 1
ATOM 622 O O . GLU A 1 84 ? -3.139 9.730 4.862 1.00 92.12 84 GLU A O 1
ATOM 627 N N . ILE A 1 85 ? -2.487 7.582 4.862 1.00 90.50 85 ILE A N 1
ATOM 628 C CA . ILE A 1 85 ? -2.286 7.439 3.428 1.00 90.50 85 ILE A CA 1
ATOM 629 C C . ILE A 1 85 ? -3.290 6.415 2.904 1.00 90.50 85 ILE A C 1
ATOM 631 O O . ILE A 1 85 ? -3.285 5.249 3.306 1.00 90.50 85 ILE A O 1
ATOM 635 N N . LEU A 1 86 ? -4.135 6.846 1.968 1.00 91.56 86 LEU A N 1
ATOM 636 C CA . LEU A 1 86 ? -5.032 5.967 1.227 1.00 91.56 86 LEU A CA 1
ATOM 637 C C . LEU A 1 86 ? -4.292 5.355 0.036 1.00 91.56 86 LEU A C 1
ATOM 639 O O . LEU A 1 86 ? -3.848 6.067 -0.866 1.00 91.56 86 LEU A O 1
ATOM 643 N N . LEU A 1 87 ? -4.201 4.028 0.012 1.00 89.94 87 LEU A N 1
ATOM 644 C CA . LEU A 1 87 ? -3.627 3.278 -1.095 1.00 89.94 87 LEU A CA 1
ATOM 645 C C . LEU A 1 87 ? -4.704 2.474 -1.815 1.00 89.94 87 LEU A C 1
ATOM 647 O O . LEU A 1 87 ? -5.438 1.696 -1.204 1.00 89.94 87 LEU A O 1
ATOM 651 N N . HIS A 1 88 ? -4.745 2.614 -3.136 1.00 90.94 88 HIS A N 1
ATOM 652 C CA . HIS A 1 88 ? -5.663 1.866 -3.981 1.00 90.94 88 HIS A CA 1
ATOM 653 C C . HIS A 1 88 ? -4.964 0.659 -4.603 1.00 90.94 88 HIS A C 1
ATOM 655 O O . HIS A 1 88 ? -3.934 0.809 -5.267 1.00 90.94 88 HIS A O 1
ATOM 661 N N . SER A 1 89 ? -5.544 -0.522 -4.402 1.00 90.12 89 SER A N 1
ATOM 662 C CA . SER A 1 89 ? -5.147 -1.741 -5.100 1.00 90.12 89 SER A CA 1
ATOM 663 C C . SER A 1 89 ? -6.012 -1.980 -6.332 1.00 90.12 89 SER A C 1
ATOM 665 O O . SER A 1 89 ? -7.237 -1.858 -6.318 1.00 90.12 89 SER A O 1
ATOM 667 N N . ASP A 1 90 ? -5.359 -2.371 -7.407 1.00 89.06 90 ASP A N 1
ATOM 668 C CA . ASP A 1 90 ? -5.947 -2.713 -8.688 1.00 89.06 90 ASP A CA 1
ATOM 669 C C . ASP A 1 90 ? -5.544 -4.151 -9.077 1.00 89.06 90 ASP A C 1
ATOM 671 O O . ASP A 1 90 ? -4.691 -4.759 -8.430 1.00 89.06 90 ASP A O 1
ATOM 675 N N . PRO A 1 91 ? -6.134 -4.750 -10.127 1.00 89.94 91 PRO A N 1
ATOM 676 C CA . PRO A 1 91 ? -5.793 -6.116 -10.535 1.00 89.94 91 PRO A CA 1
ATOM 677 C C . PRO A 1 91 ? -4.321 -6.314 -10.925 1.00 89.94 91 PRO A C 1
ATOM 679 O O . PRO A 1 91 ? -3.857 -7.450 -10.976 1.00 89.94 91 PRO A O 1
ATOM 682 N N . THR A 1 92 ? -3.590 -5.231 -11.212 1.00 89.19 92 THR A N 1
ATOM 683 C CA . THR A 1 92 ? -2.153 -5.286 -11.511 1.00 89.19 92 THR A CA 1
ATOM 684 C C . THR A 1 92 ? -1.276 -5.187 -10.259 1.00 89.19 92 THR A C 1
ATOM 686 O O . THR A 1 92 ? -0.074 -5.461 -10.330 1.00 89.19 92 THR A O 1
ATOM 689 N N . THR A 1 93 ? -1.865 -4.872 -9.098 1.00 91.50 93 THR A N 1
ATOM 690 C CA . THR A 1 93 ? -1.166 -4.820 -7.815 1.00 91.50 93 THR A CA 1
ATOM 691 C C . THR A 1 93 ? -0.660 -6.206 -7.427 1.00 91.50 93 THR A C 1
ATOM 693 O O . THR A 1 93 ? -1.427 -7.147 -7.202 1.00 91.50 93 THR A O 1
ATOM 696 N N . ARG A 1 94 ? 0.654 -6.331 -7.232 1.00 92.31 94 ARG A N 1
ATOM 697 C CA . ARG A 1 94 ? 1.251 -7.553 -6.692 1.00 92.31 94 ARG A CA 1
ATOM 698 C C . ARG A 1 94 ? 1.145 -7.582 -5.167 1.00 92.31 94 ARG A C 1
ATOM 700 O O . ARG A 1 94 ? 1.905 -6.906 -4.473 1.00 92.31 94 ARG A O 1
ATOM 707 N N . LYS A 1 95 ? 0.247 -8.414 -4.644 1.00 91.81 95 LYS A N 1
ATOM 708 C CA . LYS A 1 95 ? 0.133 -8.698 -3.207 1.00 91.81 95 LYS A CA 1
ATOM 709 C C . LYS A 1 95 ? 1.035 -9.863 -2.804 1.00 91.81 95 LYS A C 1
ATOM 711 O O . LYS A 1 95 ? 0.998 -10.914 -3.440 1.00 91.81 95 LYS A O 1
ATOM 716 N N . VAL A 1 96 ? 1.826 -9.688 -1.749 1.00 90.62 96 VAL A N 1
ATOM 717 C CA . VAL A 1 96 ? 2.660 -10.755 -1.177 1.00 90.62 96 VAL A CA 1
ATOM 718 C C . VAL A 1 96 ? 2.307 -10.929 0.296 1.00 90.62 96 VAL A C 1
ATOM 720 O O . VAL A 1 96 ? 2.527 -10.026 1.100 1.00 90.62 96 VAL A O 1
ATOM 723 N N . GLY A 1 97 ? 1.776 -12.105 0.633 1.00 86.69 97 GLY A N 1
ATOM 724 C CA . GLY A 1 97 ? 1.282 -12.425 1.972 1.00 86.69 97 GLY A CA 1
ATOM 725 C C . GLY A 1 97 ? -0.176 -12.015 2.207 1.00 86.69 97 GLY A C 1
ATOM 726 O O . GLY A 1 97 ? -0.818 -11.377 1.367 1.00 86.69 97 GLY A O 1
ATOM 727 N N . SER A 1 98 ? -0.695 -12.411 3.367 1.00 90.69 98 SER A N 1
ATOM 728 C CA . SER A 1 98 ? -2.012 -12.001 3.860 1.00 90.69 98 SER A CA 1
ATOM 729 C C . SER A 1 98 ? -1.848 -10.715 4.658 1.00 90.69 98 SER A C 1
ATOM 731 O O . SER A 1 98 ? -1.119 -10.709 5.638 1.00 90.69 98 SER A O 1
ATOM 733 N N . ILE A 1 99 ? -2.499 -9.643 4.209 1.00 92.50 99 ILE A N 1
ATOM 734 C CA . ILE A 1 99 ? -2.396 -8.309 4.811 1.00 92.50 99 ILE A CA 1
ATOM 735 C C . ILE A 1 99 ? -3.743 -7.944 5.415 1.00 92.50 99 ILE A C 1
ATOM 737 O O . ILE A 1 99 ? -4.752 -7.950 4.701 1.00 92.50 99 ILE A O 1
ATOM 741 N N . SER A 1 100 ? -3.718 -7.605 6.694 1.00 93.25 100 SER A N 1
ATOM 742 C CA . SER A 1 100 ? -4.856 -7.301 7.549 1.00 93.25 100 SER A CA 1
ATOM 743 C C . SER A 1 100 ? -4.601 -6.025 8.354 1.00 93.25 100 SER A C 1
ATOM 745 O O . SER A 1 100 ? -3.518 -5.445 8.329 1.00 93.25 100 SER A O 1
ATOM 747 N N . GLN A 1 101 ? -5.628 -5.565 9.063 1.00 95.12 101 GLN A N 1
ATOM 748 C CA . GLN A 1 101 ? -5.502 -4.461 10.010 1.00 95.12 101 GLN A CA 1
ATOM 749 C C . GLN A 1 101 ? -4.459 -4.774 11.097 1.00 95.12 101 GLN A C 1
ATOM 751 O O . GLN A 1 101 ? -4.417 -5.891 11.607 1.00 95.12 101 GLN A O 1
ATOM 756 N N . GLY A 1 102 ? -3.652 -3.774 11.457 1.00 94.38 102 GLY A N 1
ATOM 757 C CA . GLY A 1 102 ? -2.550 -3.872 12.417 1.00 94.38 102 GLY A CA 1
ATOM 758 C C . GLY A 1 102 ? -1.227 -4.346 11.808 1.00 94.38 102 GLY A C 1
ATOM 759 O O . GLY A 1 102 ? -0.186 -4.240 12.453 1.00 94.38 102 GLY A O 1
ATOM 760 N N . ASP A 1 103 ? -1.228 -4.832 10.563 1.00 95.25 103 ASP A N 1
ATOM 761 C CA . ASP A 1 103 ? 0.003 -5.280 9.920 1.00 95.25 103 ASP A CA 1
ATOM 762 C C . ASP A 1 103 ? 0.883 -4.096 9.519 1.00 95.25 103 ASP A C 1
ATOM 764 O O . ASP A 1 103 ? 0.426 -3.113 8.926 1.00 95.25 103 ASP A O 1
ATOM 768 N N . ARG A 1 104 ? 2.190 -4.230 9.755 1.00 95.06 104 ARG A N 1
ATOM 769 C CA . ARG A 1 104 ? 3.189 -3.352 9.144 1.00 95.06 104 ARG A CA 1
ATOM 770 C C . ARG A 1 104 ? 3.477 -3.795 7.722 1.00 95.06 104 ARG A C 1
ATOM 772 O O . ARG A 1 104 ? 3.843 -4.945 7.475 1.00 95.06 104 ARG A O 1
ATOM 779 N N . ILE A 1 105 ? 3.375 -2.861 6.787 1.00 94.31 105 ILE A N 1
ATOM 780 C CA . ILE A 1 105 ? 3.535 -3.127 5.361 1.00 94.31 105 ILE A CA 1
ATOM 781 C C . ILE A 1 105 ? 4.554 -2.201 4.722 1.00 94.31 105 ILE A C 1
ATOM 783 O O . ILE A 1 105 ? 4.829 -1.097 5.188 1.00 94.31 105 ILE A O 1
ATOM 787 N N . VAL A 1 106 ? 5.068 -2.669 3.593 1.00 93.94 106 VAL A N 1
ATOM 788 C CA . VAL A 1 106 ? 5.816 -1.891 2.619 1.00 93.94 106 VAL A CA 1
ATOM 789 C C . VAL A 1 106 ? 5.055 -1.958 1.300 1.00 93.94 106 VAL A C 1
ATOM 791 O O . VAL A 1 106 ? 4.911 -3.030 0.703 1.00 93.94 106 VAL A O 1
ATOM 794 N N . ALA A 1 107 ? 4.585 -0.808 0.835 1.00 92.50 107 ALA A N 1
ATOM 795 C CA . ALA A 1 107 ? 3.962 -0.633 -0.465 1.00 92.50 107 ALA A CA 1
ATOM 796 C C . ALA A 1 107 ? 4.882 0.153 -1.402 1.00 92.50 107 ALA A C 1
ATOM 798 O O . ALA A 1 107 ? 5.636 1.025 -0.979 1.00 92.50 107 ALA A O 1
ATOM 799 N N . THR A 1 108 ? 4.813 -0.134 -2.694 1.00 91.88 108 THR A N 1
ATOM 800 C CA . THR A 1 108 ? 5.463 0.677 -3.727 1.00 91.88 108 THR A CA 1
ATOM 801 C C . THR A 1 108 ? 4.386 1.225 -4.635 1.00 91.88 108 THR A C 1
ATOM 803 O O . THR A 1 108 ? 3.615 0.448 -5.203 1.00 91.88 108 THR A O 1
ATOM 806 N N . VAL A 1 109 ? 4.342 2.546 -4.778 1.00 88.44 109 VAL A N 1
ATOM 807 C CA . VAL A 1 109 ? 3.385 3.236 -5.647 1.00 88.44 109 VAL A CA 1
ATOM 808 C C . VAL A 1 109 ? 4.084 3.865 -6.851 1.00 88.44 109 VAL A C 1
ATOM 810 O O . VAL A 1 109 ? 5.275 4.188 -6.807 1.00 88.44 109 VAL A O 1
ATOM 813 N N . ASN A 1 110 ? 3.355 4.004 -7.955 1.00 82.81 110 ASN A N 1
ATOM 814 C CA . ASN A 1 110 ? 3.805 4.772 -9.116 1.00 82.81 110 ASN A CA 1
ATOM 815 C C . ASN A 1 110 ? 3.442 6.268 -8.971 1.00 82.81 110 ASN A C 1
ATOM 817 O O . ASN A 1 110 ? 2.827 6.672 -7.987 1.00 82.81 110 ASN A O 1
ATOM 821 N N . ASP A 1 111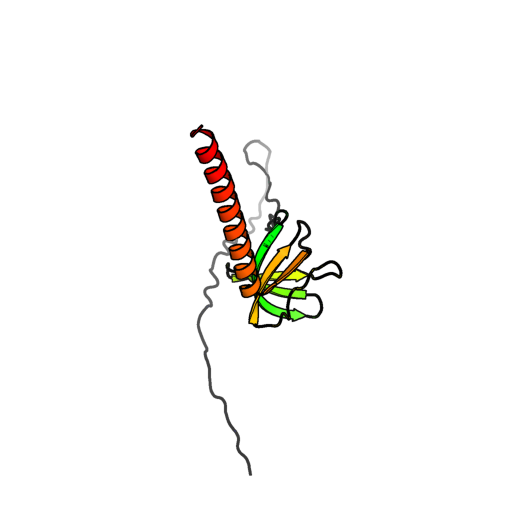 ? 3.767 7.087 -9.973 1.00 79.25 111 ASP A N 1
ATOM 822 C CA . ASP A 1 111 ? 3.453 8.532 -10.009 1.00 79.25 111 ASP A CA 1
ATOM 823 C C . ASP A 1 111 ? 1.963 8.870 -9.970 1.00 79.25 111 ASP A C 1
ATOM 825 O O . ASP A 1 111 ? 1.573 10.012 -9.732 1.00 79.25 111 ASP A O 1
ATOM 829 N N . GLN A 1 112 ? 1.119 7.886 -10.270 1.00 75.69 112 GLN A N 1
ATOM 830 C CA . GLN A 1 112 ? -0.331 8.016 -10.260 1.00 75.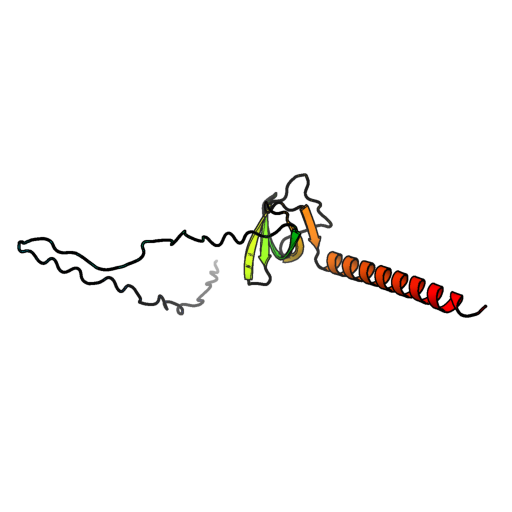69 112 GLN A CA 1
ATOM 831 C C . GLN A 1 112 ? -0.920 7.587 -8.909 1.00 75.69 112 GLN A C 1
ATOM 833 O O . GLN A 1 112 ? -2.139 7.515 -8.783 1.00 75.69 112 GLN A O 1
ATOM 838 N N . ASN A 1 113 ? -0.079 7.307 -7.904 1.00 71.81 113 ASN A N 1
ATOM 839 C CA . ASN A 1 113 ? -0.453 6.702 -6.624 1.00 71.81 113 ASN A CA 1
ATOM 840 C C . ASN A 1 113 ? -1.130 5.326 -6.765 1.00 71.8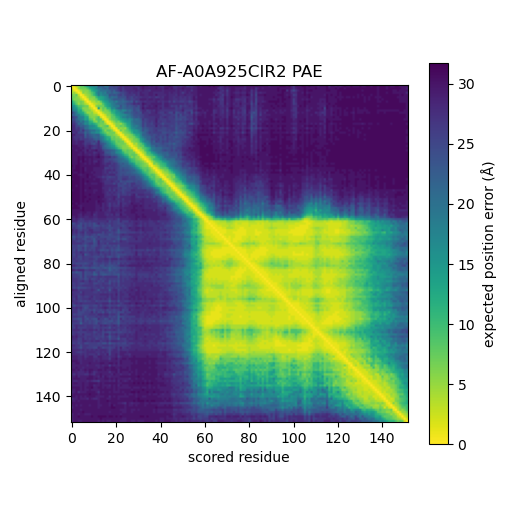1 113 ASN A C 1
ATOM 842 O O . ASN A 1 113 ? -1.811 4.871 -5.847 1.00 71.81 113 ASN A O 1
ATOM 846 N N . HIS A 1 114 ? -0.939 4.637 -7.893 1.00 83.12 114 HIS A N 1
ATOM 847 C CA . HIS A 1 114 ? -1.386 3.256 -8.034 1.00 83.12 114 HIS A CA 1
ATOM 848 C C . HIS A 1 114 ? -0.386 2.330 -7.357 1.00 83.12 114 HIS A C 1
ATOM 850 O O . HIS A 1 114 ? 0.830 2.413 -7.583 1.00 83.12 114 HIS A O 1
ATOM 856 N N . MET A 1 115 ? -0.911 1.436 -6.527 1.00 88.88 115 MET A N 1
ATOM 857 C CA . MET A 1 115 ? -0.117 0.450 -5.822 1.00 88.88 115 MET A CA 1
ATOM 858 C C . MET A 1 115 ? 0.418 -0.583 -6.813 1.00 88.88 115 MET A C 1
ATOM 860 O O . MET A 1 115 ? -0.321 -1.336 -7.429 1.00 88.88 115 MET A O 1
ATOM 864 N N . ARG A 1 116 ? 1.738 -0.647 -6.966 1.00 91.06 116 ARG A N 1
ATOM 865 C CA . ARG A 1 116 ? 2.384 -1.662 -7.803 1.00 91.06 116 ARG A CA 1
ATOM 866 C C . ARG A 1 116 ? 2.604 -2.954 -7.030 1.00 91.06 116 ARG A C 1
ATOM 868 O O . ARG A 1 116 ? 2.471 -4.051 -7.571 1.00 91.06 116 ARG A O 1
ATOM 875 N N . SER A 1 117 ? 2.956 -2.830 -5.756 1.00 91.25 117 SER A N 1
ATOM 876 C CA . SER A 1 117 ? 3.138 -3.975 -4.875 1.00 91.25 117 SER A CA 1
ATOM 877 C C . SER A 1 117 ? 2.894 -3.615 -3.426 1.00 91.25 117 SER A C 1
ATOM 879 O O . SER A 1 117 ? 3.194 -2.495 -3.016 1.00 91.25 117 SER A O 1
ATOM 881 N N . ILE A 1 118 ? 2.440 -4.593 -2.653 1.00 93.25 118 ILE A N 1
ATOM 882 C CA . ILE A 1 118 ? 2.307 -4.498 -1.203 1.00 93.25 118 ILE A CA 1
ATOM 883 C C . ILE A 1 118 ? 2.718 -5.820 -0.559 1.00 93.25 118 ILE A C 1
ATOM 885 O O . ILE A 1 118 ? 2.388 -6.903 -1.052 1.00 93.25 118 ILE A O 1
ATOM 889 N N . ARG A 1 119 ? 3.485 -5.715 0.523 1.00 93.94 119 ARG A N 1
ATOM 890 C CA . ARG A 1 119 ? 4.047 -6.843 1.269 1.00 93.94 119 ARG A CA 1
ATOM 891 C C . ARG A 1 119 ? 4.189 -6.487 2.742 1.00 93.94 119 ARG A C 1
ATOM 893 O O . ARG A 1 119 ? 4.294 -5.308 3.068 1.00 93.94 119 ARG A O 1
ATOM 900 N N . LEU A 1 120 ? 4.230 -7.493 3.609 1.00 93.75 120 LEU A N 1
ATOM 901 C CA . LEU A 1 120 ? 4.562 -7.301 5.023 1.00 93.75 120 LEU A CA 1
ATOM 902 C C . LEU A 1 120 ? 5.988 -6.751 5.167 1.00 93.75 120 LEU A C 1
ATOM 904 O O . LEU A 1 120 ? 6.880 -7.119 4.394 1.00 93.75 120 LEU A O 1
ATOM 908 N N . ALA A 1 121 ? 6.203 -5.874 6.147 1.00 90.50 121 ALA A N 1
ATOM 909 C CA . ALA A 1 121 ? 7.500 -5.241 6.377 1.00 90.50 121 ALA A CA 1
ATOM 910 C C . ALA A 1 121 ? 8.595 -6.273 6.695 1.00 90.50 121 ALA A C 1
ATOM 912 O O . ALA A 1 121 ? 9.672 -6.210 6.107 1.00 90.50 121 ALA A O 1
ATOM 913 N N . ASP A 1 122 ? 8.282 -7.302 7.488 1.00 87.25 122 ASP A N 1
ATOM 914 C CA . ASP A 1 122 ? 9.233 -8.372 7.829 1.00 87.25 122 ASP A CA 1
ATOM 915 C C . ASP A 1 122 ? 9.746 -9.126 6.588 1.00 87.25 122 ASP A C 1
ATOM 917 O O . ASP A 1 122 ? 10.902 -9.545 6.512 1.00 87.25 122 ASP A O 1
ATOM 921 N N . MET A 1 123 ? 8.896 -9.268 5.564 1.00 80.19 123 MET A N 1
ATOM 922 C CA . MET A 1 123 ? 9.276 -9.895 4.293 1.00 80.19 123 MET A CA 1
ATOM 923 C C . MET A 1 123 ? 10.119 -8.965 3.412 1.00 80.19 123 MET A C 1
ATOM 925 O O . MET A 1 123 ? 10.924 -9.436 2.602 1.00 80.19 123 MET A O 1
ATOM 929 N N . ALA A 1 124 ? 9.933 -7.649 3.538 1.00 80.50 124 ALA A N 1
ATOM 930 C CA . ALA A 1 124 ? 10.746 -6.670 2.828 1.00 80.50 124 ALA A CA 1
ATOM 931 C C . ALA A 1 124 ? 12.183 -6.659 3.370 1.00 80.50 124 ALA A C 1
ATOM 933 O O . ALA A 1 124 ? 13.116 -6.754 2.576 1.00 80.50 124 ALA A O 1
ATOM 934 N N . ASP A 1 125 ? 12.355 -6.670 4.692 1.00 79.25 125 ASP A N 1
ATOM 935 C CA . ASP A 1 125 ? 13.675 -6.666 5.340 1.00 79.25 125 ASP A CA 1
ATOM 936 C C . ASP A 1 125 ? 14.514 -7.901 4.986 1.00 79.25 125 ASP A C 1
ATOM 938 O O . ASP A 1 125 ? 15.716 -7.803 4.730 1.00 79.25 125 ASP A O 1
ATOM 942 N N . MET A 1 126 ? 13.880 -9.074 4.919 1.00 75.62 126 MET A N 1
ATOM 943 C CA . MET A 1 126 ? 14.534 -10.312 4.479 1.00 75.62 126 MET A CA 1
ATOM 944 C C . MET A 1 126 ? 15.032 -10.220 3.030 1.00 75.62 126 MET A C 1
ATOM 946 O O . MET A 1 126 ? 16.138 -10.668 2.725 1.00 75.62 126 MET A O 1
ATOM 950 N N . SER A 1 127 ? 14.229 -9.620 2.145 1.00 75.69 127 SER A N 1
ATOM 951 C CA . SER A 1 127 ? 14.583 -9.456 0.729 1.00 75.69 127 SER A CA 1
ATOM 952 C C . SER A 1 127 ? 15.757 -8.489 0.554 1.00 75.69 127 SER A C 1
ATOM 954 O O . SER A 1 127 ? 16.675 -8.770 -0.215 1.00 75.69 127 SER A O 1
ATOM 956 N N . ASP A 1 128 ? 15.742 -7.376 1.293 1.00 74.44 128 ASP A N 1
ATOM 957 C CA . ASP A 1 128 ? 16.777 -6.343 1.217 1.00 74.44 128 ASP A CA 1
ATOM 958 C C . ASP A 1 128 ? 18.129 -6.906 1.707 1.00 74.44 128 ASP A C 1
ATOM 960 O O . ASP A 1 128 ? 19.140 -6.791 1.010 1.00 74.44 128 ASP A O 1
ATOM 964 N N . ARG A 1 129 ? 18.141 -7.648 2.827 1.00 74.62 129 ARG A N 1
ATOM 965 C CA . ARG A 1 129 ? 19.357 -8.320 3.332 1.00 74.62 129 ARG A CA 1
ATOM 966 C C . ARG A 1 129 ? 19.929 -9.345 2.358 1.00 74.62 129 ARG A C 1
ATOM 968 O O . ARG A 1 129 ? 21.148 -9.451 2.229 1.00 74.62 129 ARG A O 1
ATOM 975 N N . GLN A 1 130 ? 19.072 -10.130 1.705 1.00 74.12 130 GLN A N 1
ATOM 976 C CA . GLN A 1 130 ? 19.529 -11.130 0.742 1.00 74.12 130 GLN A CA 1
ATOM 977 C C . GLN A 1 130 ? 20.203 -10.466 -0.464 1.00 74.12 130 GLN A C 1
ATOM 979 O O . GLN A 1 130 ? 21.243 -10.942 -0.918 1.00 74.12 130 GLN A O 1
ATOM 984 N N . ASN A 1 131 ? 19.651 -9.354 -0.953 1.00 76.56 131 ASN A N 1
ATOM 985 C CA . ASN A 1 131 ? 20.227 -8.626 -2.078 1.00 76.56 131 ASN A CA 1
ATOM 986 C C . ASN A 1 131 ? 21.619 -8.067 -1.733 1.00 76.56 131 ASN A C 1
ATOM 988 O O . ASN A 1 131 ? 22.572 -8.304 -2.469 1.00 76.56 131 ASN A O 1
ATOM 992 N N . GLU A 1 132 ? 21.776 -7.445 -0.560 1.00 75.81 132 GLU A N 1
ATOM 993 C CA . GLU A 1 132 ? 23.074 -6.923 -0.099 1.00 75.81 132 GLU A CA 1
ATOM 994 C C . GLU A 1 132 ? 24.149 -8.006 0.087 1.00 75.81 132 GLU A C 1
ATOM 996 O O . GLU A 1 132 ? 25.344 -7.756 -0.095 1.00 75.81 132 GLU A O 1
ATOM 1001 N N . GLN A 1 133 ? 23.759 -9.216 0.499 1.00 79.56 133 GLN A N 1
ATOM 1002 C CA . GLN A 1 133 ? 24.699 -10.335 0.601 1.00 79.56 133 GLN A CA 1
ATOM 1003 C C . GLN A 1 133 ? 25.199 -10.779 -0.776 1.00 79.56 133 GLN A C 1
ATOM 1005 O O . GLN A 1 133 ? 26.383 -11.084 -0.919 1.00 79.56 133 GLN A O 1
ATOM 1010 N N . ILE A 1 134 ? 24.324 -10.787 -1.783 1.00 76.38 134 ILE A N 1
ATOM 1011 C CA . ILE A 1 134 ? 24.680 -11.140 -3.161 1.00 76.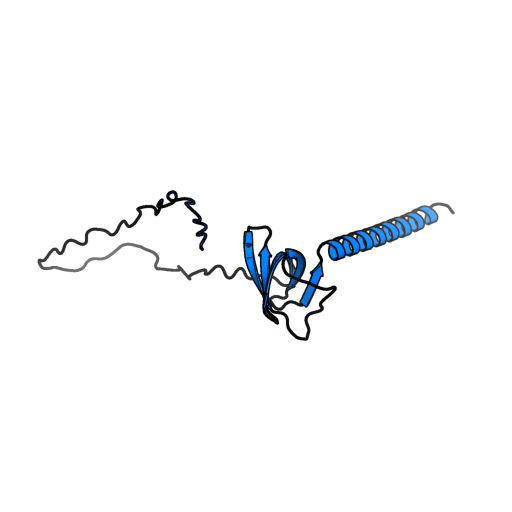38 134 ILE A CA 1
ATOM 1012 C C . ILE A 1 134 ? 25.612 -10.083 -3.764 1.00 76.38 134 ILE A C 1
ATOM 1014 O O . ILE A 1 134 ? 26.625 -10.450 -4.360 1.00 76.38 134 ILE A O 1
ATOM 1018 N N . ASP A 1 135 ? 25.326 -8.795 -3.559 1.00 77.94 135 ASP A N 1
ATOM 1019 C CA . ASP A 1 135 ? 26.186 -7.702 -4.027 1.00 77.94 135 ASP A CA 1
ATOM 1020 C C . ASP A 1 135 ? 27.597 -7.794 -3.427 1.00 77.94 135 ASP A C 1
ATOM 1022 O O . ASP A 1 135 ? 28.589 -7.789 -4.160 1.00 77.94 135 ASP A O 1
ATOM 1026 N N . ARG A 1 136 ? 27.707 -8.009 -2.108 1.00 80.88 136 ARG A N 1
ATOM 1027 C CA . ARG A 1 136 ? 29.013 -8.207 -1.451 1.00 80.88 136 ARG A CA 1
ATOM 1028 C C . ARG A 1 136 ? 29.744 -9.457 -1.931 1.00 80.88 136 ARG A C 1
ATOM 1030 O O . ARG A 1 136 ? 30.961 -9.427 -2.099 1.00 80.88 136 ARG A O 1
ATOM 1037 N N . ALA A 1 137 ? 29.027 -10.557 -2.155 1.00 79.50 137 ALA A N 1
ATOM 1038 C CA . ALA A 1 137 ? 29.630 -11.783 -2.671 1.00 79.50 137 ALA A CA 1
ATOM 1039 C C . ALA A 1 137 ? 30.178 -11.592 -4.097 1.00 79.50 137 ALA A C 1
ATOM 1041 O O . ALA A 1 137 ? 31.246 -12.119 -4.418 1.00 79.50 137 ALA A O 1
ATOM 1042 N N . MET A 1 138 ? 29.488 -10.817 -4.942 1.00 79.81 138 MET A N 1
ATOM 1043 C CA . MET A 1 138 ? 29.987 -10.458 -6.272 1.00 79.81 138 MET A CA 1
ATOM 1044 C C . MET A 1 138 ? 31.209 -9.543 -6.204 1.00 79.81 138 MET A C 1
ATOM 1046 O O . MET A 1 138 ? 32.173 -9.790 -6.927 1.00 79.81 138 MET A O 1
ATOM 1050 N N . GLU A 1 139 ? 31.206 -8.529 -5.338 1.00 79.00 139 GLU A N 1
ATOM 1051 C CA . GLU A 1 139 ? 32.345 -7.617 -5.170 1.00 79.00 139 GLU A CA 1
ATOM 1052 C C . GLU A 1 139 ? 33.610 -8.376 -4.740 1.00 79.00 139 GLU A C 1
ATOM 1054 O O . GLU A 1 139 ? 34.658 -8.257 -5.379 1.00 79.00 139 GLU A O 1
ATOM 1059 N N . PHE A 1 140 ? 33.483 -9.272 -3.756 1.00 79.12 140 PHE A N 1
ATOM 1060 C CA . PHE A 1 140 ? 34.578 -10.143 -3.328 1.00 79.12 140 PHE A CA 1
ATOM 1061 C C . PHE A 1 140 ? 35.071 -11.055 -4.462 1.00 79.12 140 PHE A C 1
ATOM 1063 O O . PHE A 1 140 ? 36.276 -11.205 -4.674 1.00 79.12 140 PHE A O 1
ATOM 1070 N N . ALA A 1 141 ? 34.161 -11.645 -5.244 1.00 76.50 141 ALA A N 1
ATOM 1071 C CA . ALA A 1 141 ? 34.531 -12.498 -6.373 1.00 76.50 141 ALA A CA 1
ATOM 1072 C C . ALA A 1 141 ? 35.279 -11.730 -7.482 1.00 76.50 141 ALA A C 1
ATOM 1074 O O . ALA A 1 141 ? 36.182 -12.286 -8.114 1.00 76.50 141 ALA A O 1
ATOM 1075 N N . ILE A 1 142 ? 34.935 -10.460 -7.713 1.00 76.25 142 ILE A N 1
ATOM 1076 C CA . ILE A 1 142 ? 35.637 -9.583 -8.661 1.00 76.25 142 ILE A CA 1
ATOM 1077 C C . ILE A 1 142 ? 37.037 -9.241 -8.135 1.00 76.25 142 ILE A C 1
ATOM 1079 O O . ILE A 1 142 ? 38.013 -9.341 -8.882 1.00 76.25 142 ILE A O 1
ATOM 1083 N N . GLU A 1 143 ? 37.161 -8.896 -6.854 1.00 73.56 143 GLU A N 1
ATOM 1084 C CA . GLU A 1 143 ? 38.446 -8.545 -6.243 1.00 73.56 143 GLU A CA 1
ATOM 1085 C C . GLU A 1 143 ? 39.416 -9.734 -6.195 1.00 73.56 143 GLU A C 1
ATOM 1087 O O . GLU A 1 143 ? 40.585 -9.601 -6.565 1.00 73.56 143 GLU A O 1
ATOM 1092 N N . THR A 1 144 ? 38.916 -10.931 -5.878 1.00 71.25 144 THR A N 1
ATOM 1093 C CA . THR A 1 144 ? 39.724 -12.165 -5.863 1.00 71.25 144 THR A CA 1
ATOM 1094 C C . THR A 1 144 ? 40.248 -12.533 -7.260 1.00 71.25 144 THR A C 1
ATOM 1096 O O . THR A 1 144 ? 41.357 -13.045 -7.406 1.00 71.25 144 THR A O 1
ATOM 1099 N N . ARG A 1 145 ? 39.488 -12.239 -8.327 1.00 64.62 145 ARG A N 1
ATOM 1100 C CA . ARG A 1 145 ? 39.953 -12.423 -9.717 1.00 64.62 145 ARG A CA 1
ATOM 1101 C C . ARG A 1 145 ? 41.009 -11.396 -10.130 1.00 64.62 145 ARG A C 1
ATOM 1103 O O . ARG A 1 145 ? 41.849 -11.705 -10.971 1.00 64.62 145 ARG A O 1
ATOM 1110 N N . LYS A 1 146 ? 40.984 -10.192 -9.554 1.00 66.12 146 LYS A N 1
ATOM 1111 C CA . LYS A 1 146 ? 41.939 -9.117 -9.857 1.00 66.12 146 LYS A CA 1
ATOM 1112 C C . LYS A 1 146 ? 43.303 -9.357 -9.201 1.00 66.12 146 LYS A C 1
ATOM 1114 O O . LYS A 1 146 ? 44.325 -9.092 -9.827 1.00 66.12 146 LYS A O 1
ATOM 1119 N N . THR A 1 147 ? 43.334 -9.899 -7.985 1.00 61.31 147 THR A N 1
ATOM 1120 C CA . THR A 1 147 ? 44.581 -10.226 -7.267 1.00 61.31 147 THR A CA 1
ATOM 1121 C C . THR A 1 147 ? 45.252 -11.503 -7.781 1.00 61.31 147 THR A C 1
ATOM 1123 O O . THR A 1 147 ? 46.477 -11.588 -7.776 1.00 61.31 147 THR A O 1
ATOM 1126 N N . GLY A 1 148 ? 44.484 -12.453 -8.325 1.00 58.06 148 GLY A N 1
ATOM 1127 C CA . GLY A 1 148 ? 45.021 -13.653 -8.981 1.00 58.06 148 GLY A CA 1
ATOM 1128 C C . GLY A 1 148 ? 45.727 -13.408 -10.325 1.00 58.06 148 GLY A C 1
ATOM 1129 O O . GLY A 1 148 ? 46.433 -14.290 -10.802 1.00 58.06 148 GLY A O 1
ATOM 1130 N N . ALA A 1 149 ? 45.572 -12.228 -10.938 1.00 55.88 149 ALA A N 1
ATOM 1131 C CA . ALA A 1 149 ? 46.182 -11.892 -12.231 1.00 55.88 149 ALA A CA 1
ATOM 1132 C C . ALA A 1 149 ? 47.561 -11.203 -12.129 1.00 55.88 149 ALA A C 1
ATOM 1134 O O . ALA A 1 149 ? 48.203 -10.990 -13.152 1.00 55.88 149 ALA A O 1
ATOM 1135 N N . MET A 1 150 ? 48.026 -10.854 -10.922 1.00 55.25 150 MET A N 1
ATOM 1136 C CA . MET A 1 150 ? 49.354 -10.248 -10.692 1.00 55.25 150 MET A CA 1
ATOM 1137 C C . MET A 1 150 ? 50.424 -11.258 -10.247 1.00 55.25 150 MET A C 1
ATOM 1139 O O . MET A 1 150 ? 51.556 -10.869 -9.978 1.00 55.25 150 MET A O 1
ATOM 1143 N N . GLY A 1 151 ? 50.071 -12.542 -10.153 1.00 58.28 151 GLY A N 1
ATOM 1144 C CA . GLY A 1 151 ? 50.960 -13.612 -9.704 1.00 58.28 151 GLY A CA 1
ATOM 1145 C C . GLY A 1 151 ? 51.136 -14.712 -10.746 1.00 58.28 151 GLY A C 1
ATOM 1146 O O . GLY A 1 151 ? 50.823 -15.860 -10.446 1.00 58.28 151 GLY A O 1
ATOM 1147 N N . GLN A 1 152 ? 51.593 -14.367 -11.952 1.00 43.50 152 GLN A N 1
ATOM 1148 C CA . GLN A 1 152 ? 52.257 -15.291 -12.881 1.00 43.50 152 GLN A CA 1
ATOM 1149 C C . GLN A 1 152 ? 53.403 -14.574 -13.586 1.00 43.50 152 GLN A C 1
ATOM 1151 O O . GLN A 1 152 ? 53.197 -13.404 -13.980 1.00 43.50 152 GLN A O 1
#